Protein AF-A0A1M6KXP9-F1 (afdb_monomer)

Foldseek 3Di:
DDDDDPVRVVVVVLVVVLVVQLVVCVVPVVVLVVVLVVLVVVLVVCVVVVVVVVSVSSVVSSVLSVDPVSNPD

Mean predicted aligned error: 4.87 Å

Radius of gyration: 13.77 Å; Cα contacts (8 Å, |Δi|>4): 37; chains: 1; bounding box: 33×34×33 Å

Organism: NCBI:txid722472

Structure (mmCIF, N/CA/C/O backbone):
data_AF-A0A1M6KXP9-F1
#
_entry.id   AF-A0A1M6KXP9-F1
#
loop_
_atom_site.group_PDB
_atom_site.id
_atom_site.type_symbol
_atom_site.label_atom_id
_atom_site.label_alt_id
_atom_site.label_comp_id
_atom_site.label_asym_id
_atom_site.label_entity_id
_atom_site.label_seq_id
_atom_site.pdbx_PDB_ins_code
_atom_site.Cartn_x
_atom_site.Cartn_y
_atom_site.Cartn_z
_atom_site.occupancy
_atom_site.B_iso_or_equiv
_atom_site.auth_seq_id
_atom_site.auth_comp_id
_atom_site.auth_asym_id
_atom_site.auth_atom_id
_atom_site.pdbx_PDB_model_num
ATOM 1 N N . MET A 1 1 ? 24.163 -24.467 1.077 1.00 60.84 1 MET A N 1
ATOM 2 C CA . MET A 1 1 ? 23.029 -23.593 0.710 1.00 60.84 1 MET A CA 1
ATOM 3 C C . MET A 1 1 ? 23.502 -22.622 -0.353 1.00 60.84 1 MET A C 1
ATOM 5 O O . MET A 1 1 ? 24.540 -22.001 -0.154 1.00 60.84 1 MET A O 1
ATOM 9 N N . SER A 1 2 ? 22.804 -22.540 -1.484 1.00 76.44 2 SER A N 1
ATOM 10 C CA . SER A 1 2 ? 23.106 -21.575 -2.549 1.00 76.44 2 SER A CA 1
ATOM 11 C C . SER A 1 2 ? 22.717 -20.164 -2.106 1.00 76.44 2 SER A C 1
ATOM 13 O O . SER A 1 2 ? 21.767 -20.008 -1.339 1.00 76.44 2 SER A O 1
ATOM 15 N N . LYS A 1 3 ? 23.440 -19.137 -2.571 1.00 80.44 3 LYS A N 1
ATOM 16 C CA . LYS A 1 3 ? 23.026 -17.745 -2.343 1.00 80.44 3 LYS A CA 1
ATOM 17 C C . LYS A 1 3 ? 21.663 -17.511 -3.015 1.00 80.44 3 LYS A C 1
ATOM 19 O O . LYS A 1 3 ? 21.493 -17.973 -4.145 1.00 80.44 3 LYS A O 1
ATOM 24 N N . PRO A 1 4 ? 20.715 -16.826 -2.355 1.00 76.31 4 PRO A N 1
ATOM 25 C CA . PRO A 1 4 ? 19.447 -16.473 -2.979 1.00 76.31 4 PRO A CA 1
ATOM 26 C C . PRO A 1 4 ? 19.679 -15.555 -4.186 1.00 76.31 4 PRO A C 1
ATOM 28 O O . PRO A 1 4 ? 20.577 -14.710 -4.180 1.00 76.31 4 PRO A O 1
ATOM 31 N N . SER A 1 5 ? 18.877 -15.748 -5.228 1.00 86.06 5 SER A N 1
ATOM 32 C CA . SER A 1 5 ? 18.856 -14.889 -6.414 1.00 86.06 5 SER A CA 1
ATOM 33 C C . SER A 1 5 ? 18.319 -13.492 -6.085 1.00 86.06 5 SER A C 1
ATOM 35 O O . SER A 1 5 ? 17.638 -13.291 -5.079 1.00 86.06 5 SER A O 1
ATOM 37 N N . ILE A 1 6 ? 18.591 -12.516 -6.956 1.00 80.19 6 ILE A N 1
ATOM 38 C CA . ILE A 1 6 ? 18.069 -11.146 -6.812 1.00 80.19 6 ILE A CA 1
ATOM 39 C C . ILE A 1 6 ? 16.535 -11.138 -6.788 1.00 80.19 6 ILE A C 1
ATOM 41 O O . ILE A 1 6 ? 15.945 -10.405 -6.002 1.00 80.19 6 ILE A O 1
ATOM 45 N N . GLU A 1 7 ? 15.887 -11.980 -7.593 1.00 76.25 7 GLU A N 1
ATOM 46 C CA . GLU A 1 7 ? 14.426 -12.126 -7.602 1.00 76.25 7 GLU A CA 1
ATOM 47 C C . GLU A 1 7 ? 13.904 -12.659 -6.265 1.00 76.25 7 GLU A C 1
ATOM 49 O O . GLU A 1 7 ? 12.963 -12.105 -5.705 1.00 76.25 7 GLU A O 1
ATOM 54 N N . GLN A 1 8 ? 14.562 -13.673 -5.692 1.00 72.12 8 GLN A N 1
ATOM 55 C CA . GLN A 1 8 ? 14.215 -14.190 -4.362 1.00 72.12 8 GLN A CA 1
ATOM 56 C C . GLN A 1 8 ? 14.404 -13.142 -3.262 1.00 72.12 8 GLN A C 1
ATOM 58 O O . GLN A 1 8 ? 13.596 -13.073 -2.338 1.00 72.12 8 GLN A O 1
ATOM 63 N N . ILE A 1 9 ? 15.445 -12.313 -3.365 1.00 72.56 9 ILE A N 1
ATOM 64 C CA . ILE A 1 9 ? 15.673 -11.204 -2.434 1.00 72.56 9 ILE A CA 1
ATOM 65 C C . ILE A 1 9 ? 14.565 -10.154 -2.578 1.00 72.56 9 ILE A C 1
ATOM 67 O O . ILE A 1 9 ? 14.021 -9.733 -1.564 1.00 72.56 9 ILE A O 1
ATOM 71 N N . ARG A 1 10 ? 14.179 -9.772 -3.804 1.00 70.00 10 ARG A N 1
ATOM 72 C CA . ARG A 1 10 ? 13.091 -8.807 -4.056 1.00 70.00 10 ARG A CA 1
ATOM 73 C C . ARG A 1 10 ? 11.749 -9.290 -3.510 1.00 70.00 10 ARG A C 1
ATOM 75 O O . ARG A 1 10 ? 11.156 -8.582 -2.703 1.00 70.00 10 ARG A O 1
ATOM 82 N N . MET A 1 11 ? 11.349 -10.523 -3.831 1.00 71.25 11 MET A N 1
ATOM 83 C CA . MET A 1 11 ? 10.130 -11.134 -3.280 1.00 71.25 11 MET A CA 1
ATOM 84 C C . MET A 1 11 ? 10.158 -11.187 -1.743 1.00 71.25 11 MET A C 1
ATOM 86 O O . MET A 1 11 ? 9.154 -10.925 -1.082 1.00 71.25 11 MET A O 1
ATOM 90 N N . GLY A 1 12 ? 11.321 -11.490 -1.152 1.00 73.94 12 GLY A N 1
ATOM 91 C CA . GLY A 1 12 ? 11.503 -11.471 0.301 1.00 73.94 12 GLY A CA 1
ATOM 92 C C . GLY A 1 12 ? 11.373 -10.068 0.905 1.00 73.94 12 GLY A C 1
ATOM 93 O O . GLY A 1 12 ? 10.729 -9.900 1.939 1.00 73.94 12 GLY A O 1
ATOM 94 N N . CYS A 1 13 ? 11.949 -9.053 0.258 1.00 75.50 13 CYS A N 1
ATOM 95 C CA . CYS A 1 13 ? 11.861 -7.657 0.686 1.00 75.50 13 CYS A CA 1
ATOM 96 C C . CYS A 1 13 ? 10.430 -7.111 0.607 1.00 75.50 13 CYS A C 1
ATOM 98 O O . CYS A 1 13 ? 9.995 -6.436 1.540 1.00 75.50 13 CYS A O 1
ATOM 100 N N . GLU A 1 14 ? 9.691 -7.438 -0.456 1.00 76.19 14 GLU A N 1
ATOM 101 C CA . GLU A 1 14 ? 8.267 -7.112 -0.584 1.00 76.19 14 GLU A CA 1
ATOM 102 C C . GLU A 1 14 ? 7.482 -7.72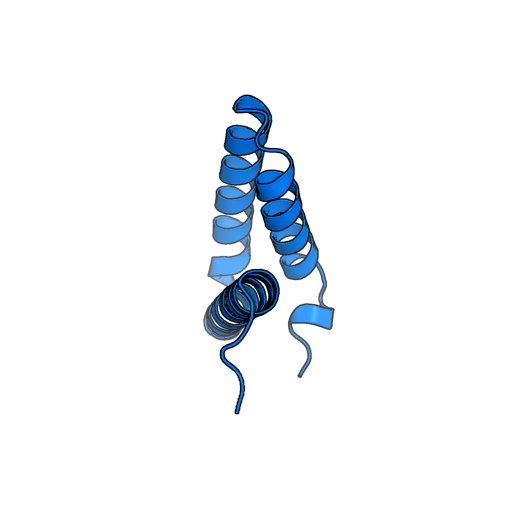1 0.581 1.00 76.19 14 GLU A C 1
ATOM 104 O O . GLU A 1 14 ? 6.834 -6.991 1.333 1.00 76.19 14 GLU A O 1
ATOM 109 N N . GLY A 1 15 ? 7.630 -9.030 0.820 1.00 80.19 15 GLY A N 1
ATOM 110 C CA . GLY A 1 15 ? 6.985 -9.724 1.939 1.00 80.19 15 GLY A CA 1
ATOM 111 C C . GLY A 1 15 ? 7.272 -9.090 3.307 1.00 80.19 15 GLY A C 1
ATOM 112 O O . GLY A 1 15 ? 6.367 -8.946 4.128 1.00 80.19 15 GLY A O 1
ATOM 113 N N . ILE A 1 16 ? 8.508 -8.638 3.546 1.00 85.69 16 ILE A N 1
ATOM 114 C CA . ILE A 1 16 ? 8.875 -7.928 4.782 1.00 85.69 16 ILE A CA 1
ATOM 115 C C . ILE A 1 16 ? 8.109 -6.604 4.912 1.00 85.69 16 ILE A C 1
ATOM 117 O O . ILE A 1 16 ? 7.591 -6.309 5.992 1.00 85.69 16 ILE A O 1
ATOM 121 N N . ALA A 1 17 ? 7.998 -5.820 3.835 1.00 86.44 17 ALA A N 1
ATOM 122 C CA . ALA A 1 17 ? 7.261 -4.558 3.852 1.00 86.44 17 ALA A CA 1
ATOM 123 C C . ALA A 1 17 ? 5.773 -4.768 4.187 1.00 86.44 17 ALA A C 1
ATOM 125 O O . ALA A 1 17 ? 5.223 -4.040 5.020 1.00 86.44 17 ALA A O 1
ATOM 126 N N . PHE A 1 18 ? 5.145 -5.809 3.624 1.00 86.25 18 PHE A N 1
ATOM 127 C CA . PHE A 1 18 ? 3.776 -6.206 3.968 1.00 86.25 18 PHE A CA 1
ATOM 128 C C . PHE A 1 18 ? 3.640 -6.560 5.456 1.00 86.25 18 PHE A C 1
ATOM 130 O O . PHE A 1 18 ? 2.765 -6.024 6.140 1.00 86.25 18 PHE A O 1
ATOM 137 N N . CYS A 1 19 ? 4.525 -7.408 5.986 1.00 88.31 19 CYS A N 1
ATOM 138 C CA . CYS A 1 19 ? 4.498 -7.819 7.392 1.00 88.31 19 CYS A CA 1
ATOM 139 C C . CYS A 1 19 ? 4.662 -6.636 8.358 1.00 88.31 19 CYS A C 1
ATOM 141 O O . CYS A 1 19 ? 3.957 -6.560 9.369 1.00 88.31 19 CYS A O 1
ATOM 143 N N . ILE A 1 20 ? 5.559 -5.693 8.050 1.00 89.81 20 ILE A N 1
ATOM 144 C CA . ILE A 1 20 ? 5.752 -4.478 8.852 1.00 89.81 20 ILE A CA 1
ATOM 145 C C . ILE A 1 20 ? 4.487 -3.617 8.818 1.00 89.81 20 ILE A C 1
ATOM 147 O O . ILE A 1 20 ? 3.981 -3.242 9.875 1.00 89.81 20 ILE A O 1
ATOM 151 N N . ALA A 1 21 ? 3.946 -3.337 7.628 1.00 90.44 21 ALA A N 1
ATOM 152 C CA . ALA A 1 21 ? 2.746 -2.514 7.483 1.00 90.44 21 ALA A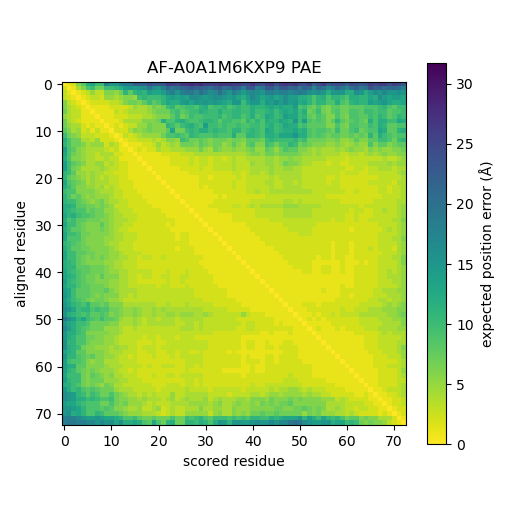 CA 1
ATOM 153 C C . ALA A 1 21 ? 1.541 -3.120 8.216 1.00 90.44 21 ALA A C 1
ATOM 155 O O . ALA A 1 21 ? 0.835 -2.406 8.930 1.00 90.44 21 ALA A O 1
ATOM 156 N N . ARG A 1 22 ? 1.349 -4.441 8.103 1.00 89.56 22 ARG A N 1
ATOM 157 C CA . ARG A 1 22 ? 0.334 -5.186 8.853 1.00 89.56 22 ARG A CA 1
ATOM 158 C C . ARG A 1 22 ? 0.521 -5.012 10.358 1.00 89.56 22 ARG A C 1
ATOM 160 O O . ARG A 1 22 ? -0.400 -4.557 11.026 1.00 89.56 22 ARG A O 1
ATOM 167 N N . THR A 1 23 ? 1.717 -5.309 10.867 1.00 92.44 23 THR A N 1
ATOM 168 C CA . THR A 1 23 ? 2.030 -5.249 12.305 1.00 92.44 23 THR A CA 1
ATOM 169 C C . THR A 1 23 ? 1.793 -3.850 12.876 1.00 92.44 23 THR A C 1
ATOM 171 O O . THR A 1 23 ? 1.263 -3.708 13.977 1.00 92.44 23 THR A O 1
ATOM 174 N N . LEU A 1 24 ? 2.180 -2.803 12.142 1.00 93.12 24 LEU A N 1
ATOM 175 C CA . LEU A 1 24 ? 1.968 -1.419 12.563 1.00 93.12 24 LEU A CA 1
ATOM 176 C C . LEU A 1 24 ? 0.476 -1.072 12.629 1.00 93.12 24 LEU A C 1
ATOM 178 O O . LEU A 1 24 ? 0.041 -0.503 13.623 1.00 93.12 24 LEU A O 1
ATOM 182 N N . ILE A 1 25 ? -0.312 -1.456 11.621 1.00 93.75 25 ILE A N 1
ATOM 183 C CA . ILE A 1 25 ? -1.760 -1.186 11.588 1.00 93.75 25 ILE A CA 1
ATOM 184 C C . ILE A 1 25 ? -2.522 -2.005 12.635 1.00 93.75 25 ILE A C 1
ATOM 186 O O . ILE A 1 25 ? -3.465 -1.496 13.229 1.00 93.75 25 ILE A O 1
ATOM 190 N N . GLU A 1 26 ? -2.144 -3.262 12.874 1.00 91.62 26 GLU A N 1
ATOM 191 C CA . GLU A 1 26 ? -2.762 -4.080 13.929 1.00 91.62 26 GLU A CA 1
ATOM 192 C C . GLU A 1 26 ? -2.546 -3.460 15.315 1.00 91.62 26 GLU A C 1
ATOM 194 O O . GLU A 1 26 ? -3.433 -3.518 16.164 1.00 91.62 26 GLU A O 1
ATOM 199 N N . ARG A 1 27 ? -1.379 -2.839 15.538 1.00 93.94 27 ARG A N 1
ATOM 200 C CA . ARG A 1 27 ? -1.058 -2.130 16.785 1.00 93.94 27 ARG A CA 1
ATOM 201 C C . ARG A 1 27 ? -1.717 -0.757 16.876 1.00 93.94 27 ARG A C 1
ATOM 203 O O . ARG A 1 27 ? -2.108 -0.355 17.968 1.00 93.94 27 ARG A O 1
ATOM 210 N N . ASP A 1 28 ? -1.825 -0.048 15.758 1.00 95.75 28 ASP A N 1
ATOM 211 C CA . ASP A 1 28 ? -2.464 1.262 15.662 1.00 95.75 28 ASP A CA 1
ATOM 212 C C . ASP A 1 28 ? -3.283 1.378 14.359 1.00 95.75 28 ASP A C 1
ATOM 214 O O . ASP A 1 28 ? -2.757 1.756 13.302 1.00 95.75 28 ASP A O 1
ATOM 218 N N . PRO A 1 29 ? -4.600 1.096 14.420 1.00 93.50 29 PRO A N 1
ATOM 219 C CA . PRO A 1 29 ? -5.477 1.158 13.254 1.00 93.50 29 PRO A CA 1
ATOM 220 C C . PRO A 1 29 ? -5.562 2.543 12.601 1.00 93.50 29 PRO A C 1
ATOM 222 O O . PRO A 1 29 ? -5.906 2.638 11.418 1.00 93.50 29 PRO A O 1
ATOM 225 N N . SER A 1 30 ? -5.231 3.617 13.332 1.00 95.06 30 SER A N 1
ATOM 226 C CA . SER A 1 30 ? -5.250 4.982 12.796 1.00 95.06 30 SER A CA 1
ATOM 227 C C . SER A 1 30 ? -4.211 5.189 11.689 1.00 95.06 30 SER A C 1
ATOM 229 O O . SER A 1 30 ? -4.403 6.041 10.821 1.00 95.06 30 SER A O 1
ATOM 231 N N . LEU A 1 31 ? -3.169 4.348 11.639 1.00 95.00 31 LEU A N 1
ATOM 232 C CA . LEU A 1 31 ? -2.107 4.398 10.632 1.00 95.00 31 LEU A CA 1
ATOM 233 C C . LEU A 1 31 ? -2.555 3.930 9.242 1.00 95.00 31 LEU A C 1
ATOM 235 O O . LEU A 1 31 ? -1.913 4.262 8.243 1.00 95.00 31 LEU A O 1
ATOM 239 N N . LYS A 1 32 ? -3.663 3.186 9.138 1.00 93.62 32 LYS A N 1
ATOM 240 C CA . LYS A 1 32 ? -4.115 2.595 7.869 1.00 93.62 32 LYS A CA 1
ATOM 241 C C . LYS A 1 32 ? -4.411 3.652 6.802 1.00 93.62 32 LYS A C 1
ATOM 243 O O . LYS A 1 32 ? -3.930 3.551 5.674 1.00 93.62 32 LYS A O 1
ATOM 248 N N . ALA A 1 33 ? -5.210 4.658 7.148 1.00 93.69 33 ALA A N 1
ATOM 249 C CA . ALA A 1 33 ? -5.594 5.729 6.230 1.00 93.69 33 ALA A CA 1
ATOM 250 C C . ALA A 1 33 ? -4.402 6.591 5.754 1.00 93.69 33 ALA A C 1
ATOM 252 O O . ALA A 1 33 ? -4.234 6.721 4.537 1.00 93.69 33 ALA A O 1
ATOM 253 N N . PRO A 1 34 ? -3.540 7.140 6.637 1.00 95.25 34 PRO A N 1
ATOM 254 C CA . PRO A 1 34 ? -2.394 7.938 6.206 1.00 95.25 34 PRO A CA 1
ATOM 255 C C . PRO A 1 34 ? -1.371 7.115 5.416 1.00 95.25 34 PRO A C 1
ATOM 257 O O . PRO A 1 34 ? -0.833 7.607 4.426 1.00 95.25 34 PRO A O 1
ATOM 260 N N . MET A 1 35 ? -1.148 5.846 5.775 1.00 94.69 35 MET A N 1
ATOM 261 C CA . MET A 1 35 ? -0.256 4.969 5.013 1.00 94.69 35 MET A CA 1
ATOM 262 C C . MET A 1 35 ? -0.767 4.736 3.589 1.00 94.69 35 MET A C 1
ATOM 264 O O . MET A 1 35 ? -0.003 4.879 2.637 1.00 94.69 35 MET A O 1
ATOM 268 N N . ARG A 1 36 ? -2.070 4.484 3.413 1.00 94.31 36 ARG A N 1
ATOM 269 C CA . ARG A 1 36 ? -2.684 4.398 2.079 1.00 94.31 36 ARG A CA 1
ATOM 270 C C . ARG A 1 36 ? -2.533 5.688 1.275 1.00 94.31 36 ARG A C 1
ATOM 272 O O . ARG A 1 36 ? -2.235 5.620 0.088 1.00 94.31 36 ARG A O 1
ATOM 279 N N . ALA A 1 37 ? -2.739 6.848 1.898 1.00 95.19 37 ALA A N 1
ATOM 280 C CA . ALA A 1 37 ? -2.599 8.134 1.217 1.00 95.19 37 ALA A CA 1
ATOM 281 C C . ALA A 1 37 ? -1.157 8.372 0.738 1.00 95.19 37 ALA A C 1
ATOM 283 O O . ALA A 1 37 ? -0.945 8.830 -0.382 1.00 95.19 37 ALA A O 1
ATOM 284 N N . ASN A 1 38 ? -0.164 8.015 1.556 1.00 95.69 38 ASN A N 1
ATOM 285 C CA . ASN A 1 38 ? 1.245 8.131 1.183 1.00 95.69 38 ASN A CA 1
ATOM 286 C C . ASN A 1 38 ? 1.632 7.153 0.068 1.00 95.69 38 ASN A C 1
ATOM 288 O O . ASN A 1 38 ? 2.302 7.556 -0.878 1.00 95.69 38 ASN A O 1
ATOM 292 N N . LEU A 1 39 ? 1.167 5.901 0.136 1.00 95.12 39 LEU A N 1
ATOM 293 C CA . LEU A 1 39 ? 1.373 4.923 -0.936 1.00 95.12 39 LEU A CA 1
ATOM 294 C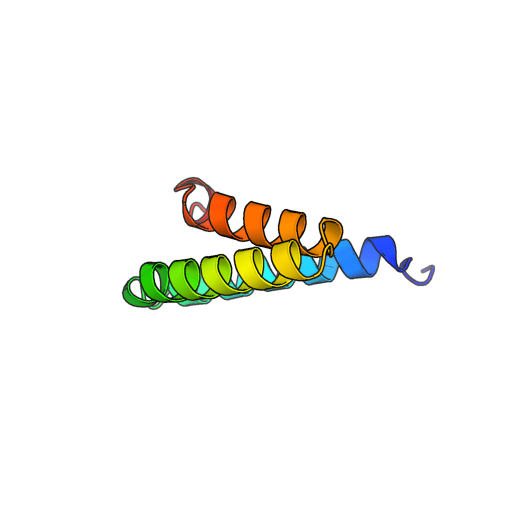 C . LEU A 1 39 ? 0.730 5.383 -2.246 1.00 95.12 39 LEU A C 1
ATOM 296 O O . LEU A 1 39 ? 1.328 5.228 -3.303 1.00 95.12 39 LEU A O 1
ATOM 300 N N . ARG A 1 40 ? -0.450 6.014 -2.189 1.00 96.56 40 ARG A N 1
ATOM 301 C CA . ARG A 1 40 ? -1.096 6.556 -3.388 1.00 96.56 40 ARG A CA 1
ATOM 302 C C . ARG A 1 40 ? -0.260 7.652 -4.051 1.00 96.56 40 ARG A C 1
ATOM 304 O O . ARG A 1 40 ? -0.064 7.595 -5.256 1.00 96.56 40 ARG A O 1
ATOM 311 N N . LYS A 1 41 ? 0.283 8.589 -3.268 1.00 97.38 41 LYS A N 1
ATOM 312 C CA . LYS A 1 41 ? 1.196 9.627 -3.781 1.00 97.38 41 LYS A CA 1
ATOM 313 C C . LYS A 1 41 ? 2.470 9.032 -4.378 1.00 97.38 41 LYS A C 1
ATOM 315 O O . LYS A 1 41 ? 2.969 9.529 -5.379 1.00 97.38 41 LYS A O 1
ATOM 320 N N . LEU A 1 42 ? 3.008 7.981 -3.755 1.00 95.75 42 LEU A N 1
ATOM 321 C CA . LEU A 1 42 ? 4.181 7.282 -4.277 1.00 95.75 42 LEU A CA 1
ATOM 322 C C . LEU A 1 42 ? 3.872 6.601 -5.613 1.00 95.7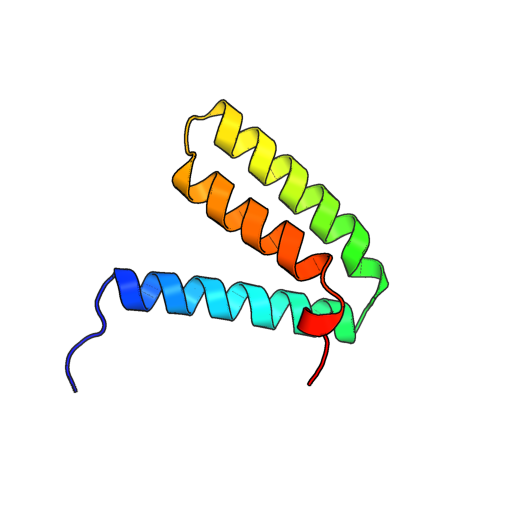5 42 LEU A C 1
ATOM 324 O O . LEU A 1 42 ? 4.671 6.709 -6.532 1.00 95.75 42 LEU A O 1
ATOM 328 N N . TRP A 1 43 ? 2.715 5.946 -5.727 1.00 97.00 43 TRP A N 1
ATOM 329 C CA . TRP A 1 43 ? 2.255 5.357 -6.983 1.00 97.00 43 TRP A CA 1
ATOM 330 C C . TRP A 1 43 ? 2.156 6.411 -8.094 1.00 97.00 43 TRP A C 1
ATOM 332 O O . TRP A 1 43 ? 2.740 6.222 -9.153 1.00 97.00 43 TRP A O 1
ATOM 342 N N . GLU A 1 44 ? 1.509 7.552 -7.825 1.00 97.06 44 GLU A N 1
ATOM 343 C CA . GLU A 1 44 ? 1.386 8.662 -8.788 1.00 97.06 44 GLU A CA 1
ATOM 344 C C . GLU A 1 44 ? 2.763 9.164 -9.252 1.00 97.06 44 GLU A C 1
ATOM 346 O O . GLU A 1 44 ? 2.996 9.302 -10.449 1.00 97.06 44 GLU A O 1
ATOM 351 N N . LEU A 1 45 ? 3.710 9.339 -8.325 1.00 97.88 45 LEU A N 1
ATOM 352 C CA . LEU A 1 45 ? 5.077 9.760 -8.646 1.00 97.88 45 LEU A CA 1
ATOM 353 C C . LEU A 1 45 ? 5.839 8.738 -9.510 1.00 97.88 45 LEU A C 1
ATOM 355 O O . LEU A 1 45 ? 6.695 9.126 -10.303 1.00 97.88 45 LEU A O 1
ATOM 359 N N . LEU A 1 46 ? 5.597 7.441 -9.314 1.00 96.56 46 LEU A N 1
ATOM 360 C CA . LEU A 1 46 ? 6.244 6.380 -10.090 1.00 96.56 46 LEU A CA 1
ATOM 361 C C . LEU A 1 46 ? 5.659 6.291 -11.502 1.00 96.56 46 LEU A C 1
ATOM 363 O O . LEU A 1 46 ? 6.424 6.185 -12.456 1.00 96.56 46 LEU A O 1
ATOM 367 N N . GLU A 1 47 ? 4.339 6.432 -11.639 1.00 96.81 47 GLU A N 1
ATOM 368 C CA . GLU A 1 47 ? 3.669 6.544 -12.942 1.00 96.81 47 GLU A CA 1
ATOM 369 C C . GLU A 1 47 ? 4.155 7.771 -13.726 1.00 96.81 47 GLU A C 1
ATOM 371 O O . GLU A 1 47 ? 4.503 7.654 -14.897 1.00 96.81 47 GLU A O 1
ATOM 376 N N . GLU A 1 48 ? 4.277 8.936 -13.077 1.00 97.44 48 GLU A N 1
ATOM 377 C CA . GLU A 1 48 ? 4.836 10.153 -13.693 1.00 97.44 48 GLU A CA 1
ATOM 378 C C . GLU A 1 48 ? 6.278 9.973 -14.193 1.00 97.44 48 GLU A C 1
ATOM 380 O O . GLU A 1 48 ? 6.729 10.702 -15.076 1.00 97.44 48 GLU A O 1
ATOM 385 N N . ARG A 1 49 ? 7.016 9.021 -13.614 1.00 97.06 49 ARG A N 1
ATOM 386 C CA . ARG A 1 49 ? 8.402 8.695 -13.974 1.00 97.06 49 ARG A CA 1
ATOM 387 C C . ARG A 1 49 ? 8.517 7.503 -14.922 1.00 97.06 49 ARG A C 1
ATOM 389 O O . ARG A 1 49 ? 9.641 7.087 -15.193 1.00 97.06 49 ARG A O 1
ATOM 396 N N . GLU A 1 50 ? 7.393 6.964 -15.392 1.00 96.81 50 GLU A N 1
ATOM 397 C CA . GLU A 1 50 ? 7.322 5.769 -16.245 1.00 96.81 50 GLU A CA 1
ATOM 398 C C . GLU A 1 50 ? 7.946 4.512 -15.592 1.00 96.81 50 GLU A C 1
ATOM 400 O O . GLU A 1 50 ? 8.302 3.545 -16.268 1.00 96.81 50 GLU A O 1
ATOM 405 N N . ASP A 1 51 ? 8.063 4.486 -14.257 1.00 94.25 51 ASP A N 1
ATOM 406 C CA . ASP A 1 51 ? 8.542 3.325 -13.495 1.00 94.25 51 ASP A CA 1
ATOM 407 C C . ASP A 1 51 ? 7.366 2.413 -13.119 1.00 94.25 51 ASP A C 1
ATOM 409 O O . ASP A 1 51 ? 6.995 2.250 -11.951 1.00 94.25 51 ASP A O 1
ATOM 413 N N . HIS A 1 52 ? 6.751 1.826 -14.146 1.00 93.19 52 HIS A N 1
ATOM 414 C CA . HIS A 1 52 ? 5.547 1.005 -13.998 1.00 93.19 52 HIS A CA 1
ATOM 415 C C . HIS A 1 52 ? 5.782 -0.240 -13.132 1.00 93.19 52 HIS A C 1
ATOM 417 O O . HIS A 1 52 ? 4.896 -0.657 -12.394 1.00 93.19 52 HIS A O 1
ATOM 423 N N . GLY A 1 53 ? 6.992 -0.809 -13.157 1.00 90.88 53 GLY A N 1
ATOM 424 C CA . GLY A 1 53 ? 7.320 -1.978 -12.338 1.00 90.88 53 GLY A CA 1
ATOM 425 C C . GLY A 1 53 ? 7.280 -1.667 -10.841 1.00 90.88 53 GLY A C 1
ATOM 426 O O . GLY A 1 53 ? 6.725 -2.441 -10.060 1.00 90.88 53 GLY A O 1
ATOM 427 N N . ALA A 1 54 ? 7.830 -0.522 -10.428 1.00 89.31 54 ALA A N 1
ATOM 428 C CA . ALA A 1 54 ? 7.721 -0.074 -9.045 1.00 89.31 54 ALA A CA 1
ATOM 429 C C . ALA A 1 54 ? 6.292 0.382 -8.703 1.00 89.31 54 ALA A C 1
ATOM 431 O O . ALA A 1 54 ? 5.823 0.137 -7.588 1.00 89.31 54 ALA A O 1
ATOM 432 N N . ALA A 1 55 ? 5.589 1.019 -9.645 1.00 93.56 55 ALA A N 1
ATOM 433 C CA . ALA A 1 55 ? 4.200 1.428 -9.460 1.00 93.56 55 ALA A CA 1
ATOM 434 C C . ALA A 1 55 ? 3.291 0.214 -9.184 1.00 93.56 55 ALA A C 1
ATOM 436 O O . ALA A 1 55 ? 2.550 0.219 -8.200 1.00 93.56 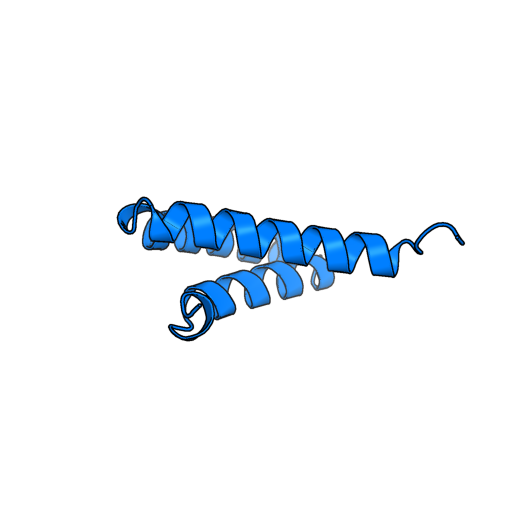55 ALA A O 1
ATOM 437 N N . ASP A 1 56 ? 3.425 -0.867 -9.954 1.00 93.25 56 ASP A N 1
ATOM 438 C CA . ASP A 1 56 ? 2.680 -2.114 -9.751 1.00 93.25 56 ASP A CA 1
ATOM 439 C C . ASP A 1 56 ? 2.894 -2.688 -8.341 1.00 93.25 56 ASP A C 1
ATOM 441 O O . ASP A 1 56 ? 1.934 -3.081 -7.673 1.00 93.25 56 ASP A O 1
ATOM 445 N N . MET A 1 57 ? 4.130 -2.675 -7.828 1.00 90.06 57 MET A N 1
ATOM 446 C CA . MET A 1 57 ? 4.423 -3.138 -6.462 1.00 90.06 57 MET A CA 1
ATOM 447 C C . MET A 1 57 ? 3.699 -2.300 -5.399 1.00 90.06 57 MET A C 1
ATOM 449 O O . MET A 1 57 ? 3.137 -2.840 -4.440 1.00 90.06 57 MET A O 1
ATOM 453 N N . VAL A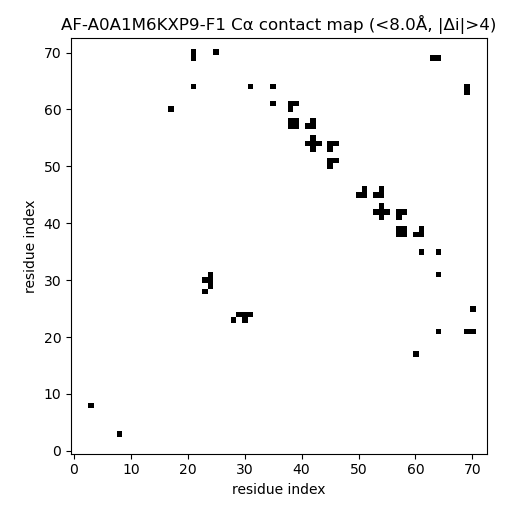 1 58 ? 3.682 -0.975 -5.567 1.00 91.88 58 VAL A N 1
ATOM 454 C CA . VAL A 1 58 ? 2.973 -0.065 -4.657 1.00 91.88 58 VAL A CA 1
ATOM 455 C C . VAL A 1 58 ? 1.461 -0.279 -4.740 1.00 91.88 58 VAL A C 1
ATOM 457 O O . VAL A 1 58 ? 0.787 -0.283 -3.706 1.00 91.88 58 VAL A O 1
ATOM 460 N N . ASP A 1 59 ? 0.917 -0.515 -5.933 1.00 93.38 59 ASP A N 1
ATOM 461 C CA . ASP A 1 59 ? -0.505 -0.801 -6.124 1.00 93.38 59 ASP A CA 1
ATOM 462 C C . ASP A 1 59 ? -0.925 -2.123 -5.459 1.00 93.38 59 ASP A C 1
ATOM 464 O O . ASP A 1 59 ? -1.945 -2.172 -4.762 1.00 93.38 59 ASP A O 1
ATOM 468 N N . VAL A 1 60 ? -0.104 -3.177 -5.558 1.00 91.81 60 VAL A N 1
ATOM 469 C CA . VAL A 1 60 ? -0.318 -4.430 -4.810 1.00 91.81 60 VAL A CA 1
ATOM 470 C C . VAL A 1 60 ? -0.349 -4.160 -3.302 1.00 91.81 60 VAL A C 1
ATOM 472 O O . VAL A 1 60 ? -1.225 -4.677 -2.602 1.00 91.81 60 VAL A O 1
ATOM 475 N N . MET A 1 61 ? 0.536 -3.297 -2.792 1.00 91.00 61 MET A N 1
ATOM 476 C CA . MET A 1 61 ? 0.522 -2.904 -1.381 1.00 91.00 61 MET A CA 1
ATOM 477 C C . MET A 1 61 ? -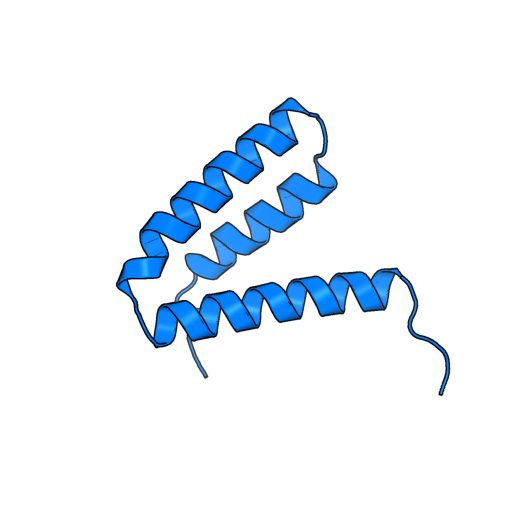0.763 -2.172 -0.985 1.00 91.00 61 MET A C 1
ATOM 479 O O . MET A 1 61 ? -1.381 -2.510 0.028 1.00 91.00 61 MET A O 1
ATOM 483 N N . ILE A 1 62 ? -1.220 -1.215 -1.794 1.00 92.62 62 ILE A N 1
ATOM 484 C CA . ILE A 1 62 ? -2.482 -0.497 -1.564 1.00 92.62 62 ILE A CA 1
ATOM 485 C C . ILE A 1 62 ? -3.665 -1.474 -1.535 1.00 92.62 62 ILE A C 1
ATOM 487 O O . ILE A 1 62 ? -4.520 -1.373 -0.647 1.00 92.62 62 ILE A O 1
ATOM 491 N N . LYS A 1 63 ? -3.715 -2.422 -2.479 1.00 92.00 63 LYS A N 1
ATOM 492 C CA . LYS A 1 63 ? -4.751 -3.463 -2.552 1.00 92.00 63 LYS A CA 1
ATOM 493 C C . LYS A 1 63 ? -4.745 -4.347 -1.307 1.00 92.00 63 LYS A C 1
ATOM 495 O O . LYS A 1 63 ? -5.800 -4.515 -0.698 1.00 92.00 63 LYS A O 1
ATOM 500 N N . ALA A 1 64 ? -3.580 -4.819 -0.868 1.00 90.00 64 ALA A N 1
ATOM 501 C CA . ALA A 1 64 ? -3.460 -5.636 0.339 1.00 90.00 64 ALA A CA 1
ATOM 502 C C . ALA A 1 64 ? -3.949 -4.898 1.592 1.00 90.00 64 ALA A C 1
ATOM 504 O O . ALA A 1 64 ? -4.701 -5.453 2.386 1.00 90.00 64 ALA A O 1
ATOM 505 N N . LEU A 1 65 ? -3.616 -3.611 1.744 1.00 88.81 65 LEU A N 1
ATOM 506 C 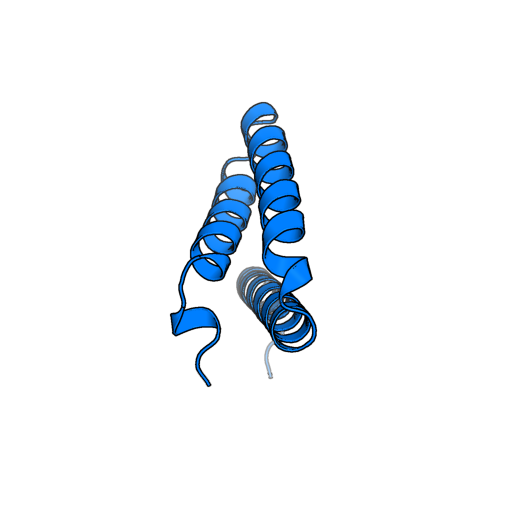CA . LEU A 1 65 ? -4.113 -2.816 2.871 1.00 88.81 65 LEU A CA 1
ATOM 507 C C . LEU A 1 65 ? -5.641 -2.659 2.865 1.00 88.81 65 LEU A C 1
ATOM 509 O O . LEU A 1 65 ? -6.234 -2.416 3.918 1.00 88.81 65 LEU A O 1
ATOM 513 N N . ASN A 1 66 ? -6.301 -2.786 1.715 1.00 88.12 66 ASN A N 1
ATOM 514 C CA . ASN A 1 66 ? -7.761 -2.746 1.621 1.00 88.12 66 ASN A CA 1
ATOM 515 C C . ASN A 1 66 ? -8.423 -4.090 1.891 1.00 88.12 66 ASN A C 1
ATOM 517 O O . ASN A 1 66 ? -9.590 -4.097 2.282 1.00 88.12 66 ASN A O 1
ATOM 521 N N . ASP A 1 67 ? -7.695 -5.190 1.729 1.00 89.19 67 ASP A N 1
ATOM 522 C CA . ASP A 1 67 ? -8.214 -6.529 1.943 1.00 89.19 67 ASP A CA 1
ATOM 523 C C . ASP A 1 67 ? -8.293 -6.851 3.448 1.00 89.19 67 ASP A C 1
ATOM 525 O O . ASP A 1 67 ? -7.269 -6.884 4.137 1.00 89.19 67 ASP A O 1
ATOM 529 N N . PRO A 1 68 ? -9.486 -7.117 4.011 1.00 83.12 68 PRO A N 1
ATOM 530 C CA . PRO A 1 68 ? -9.604 -7.575 5.391 1.00 83.12 68 PRO A CA 1
ATOM 531 C C . PRO A 1 68 ? -8.866 -8.895 5.657 1.00 83.12 68 PRO A C 1
ATOM 533 O O . PRO A 1 68 ? -8.450 -9.131 6.789 1.00 83.12 68 PRO A O 1
ATOM 536 N N . ALA A 1 69 ? -8.702 -9.760 4.648 1.00 85.06 69 ALA A N 1
ATOM 537 C CA . ALA A 1 69 ? -7.979 -11.024 4.766 1.00 85.06 69 ALA A CA 1
ATOM 538 C C . ALA A 1 69 ? -6.486 -10.819 5.051 1.00 85.06 69 ALA A C 1
ATOM 540 O O . ALA A 1 69 ? -5.884 -11.647 5.725 1.00 85.06 69 ALA A O 1
ATOM 541 N N . 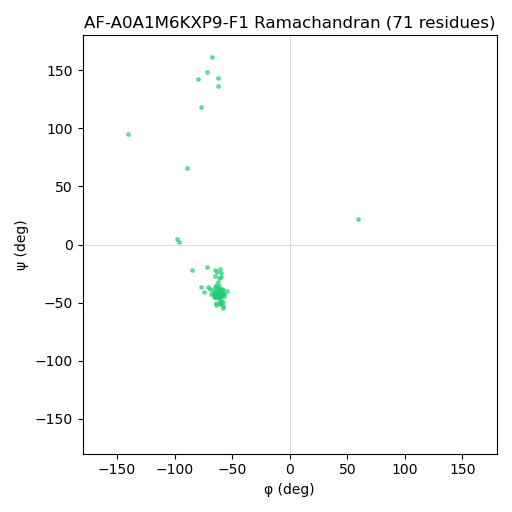PHE A 1 70 ? -5.914 -9.690 4.629 1.00 81.81 70 PHE A N 1
ATOM 542 C CA . PHE A 1 70 ? -4.518 -9.348 4.894 1.00 81.81 70 PHE A CA 1
ATOM 543 C C . PHE A 1 70 ? -4.199 -9.220 6.393 1.00 81.81 70 PHE A C 1
ATOM 545 O O . PHE A 1 70 ? -3.081 -9.494 6.822 1.00 81.81 70 PHE A O 1
ATOM 552 N N . PHE A 1 71 ? -5.194 -8.839 7.197 1.00 79.50 71 PHE A N 1
ATOM 553 C CA . PHE A 1 71 ? -5.082 -8.697 8.651 1.00 79.50 71 PHE A CA 1
ATOM 554 C C . PHE A 1 71 ? -5.570 -9.939 9.411 1.00 79.50 71 PHE A C 1
ATOM 556 O O . PHE A 1 71 ? -5.595 -9.936 10.640 1.00 79.50 71 PHE A O 1
ATOM 563 N N . LYS A 1 72 ? -5.994 -11.002 8.711 1.00 73.38 72 LYS A N 1
ATOM 564 C CA . LYS A 1 72 ? -6.368 -12.260 9.366 1.00 73.38 72 LYS A CA 1
ATOM 565 C C . LYS A 1 72 ? -5.103 -13.063 9.712 1.00 73.38 72 LYS A C 1
ATOM 567 O O . LYS A 1 72 ? -4.129 -12.997 8.958 1.00 73.38 72 LYS A O 1
ATOM 572 N N . PRO A 1 73 ? -5.071 -13.747 10.870 1.00 60.81 73 PRO A N 1
ATOM 573 C CA . PRO A 1 73 ? -3.967 -14.626 11.262 1.00 60.81 73 PRO A CA 1
ATOM 574 C C . PRO A 1 73 ? -3.638 -15.675 10.201 1.00 60.81 73 PRO A C 1
ATOM 576 O O . PRO A 1 73 ? -4.598 -16.221 9.609 1.00 60.81 73 PRO A O 1
#

pLDDT: mean 88.08, std 8.95, range [60.81, 97.88]

Sequence (73 aa):
MSKPSIEQIRMGCEGIAFCIARTLIERDPSLKAPMRANLRKLWELLEEREDHGAADMVDVMIKALNDPAFFKP

Secondary structure (DSSP, 8-state):
-PPPPHHHHHHHHHHHHHHHHHHHHHH-GGGHHHHHHHHHHHHHHHHHTT-HHHHHHHHHHHHHHH-GGGG--

Solvent-accessible surface area (backbone atoms only — not comparable to full-atom values): 4199 Å² total; per-residue (Å²): 135,80,82,78,50,72,67,58,49,50,56,50,52,52,52,50,52,51,53,51,54,45,55,50,27,75,76,38,66,79,50,48,62,60,51,46,53,53,45,50,54,50,29,53,56,25,52,78,65,70,37,52,73,62,21,52,57,41,48,53,51,52,50,44,75,69,38,71,71,67,76,51,134